Protein AF-A0A971R8X2-F1 (afdb_monomer)

Nearest PDB structures (foldseek):
  6o7x-assembly1_M  TM=2.476E-01  e=1.275E-01  Saccharomyces cerevisiae S288C
  7z34-assembly1_g  TM=4.162E-01  e=3.439E+00  Saccharomyces cerevisiae S288C
  2bb8-assembly1_A  TM=3.112E-01  e=3.220E+00  Enterococcus faecalis
  5uk3-assembly1_D  TM=3.049E-01  e=8.101E+00  Tetranychus urticae

Foldseek 3Di:
DDDDDDDDDDDPVRLVVVVVVVLVVQQVVQCVQFNPDRCVVVLEGADDPVQWDWDWAQDPVRDTTIFTDGHQQDQDDDDPLRFHDDPVSVVVSVVSSVVSFDDDDDPSDPDDDHDHGDPRRVGPDPDDPVDDPVVVDDD

Sequence (139 aa):
MTVKEQVRELTYQERISILHDQKLRDTKAKQEIIGAMDHDDWAQVLPPLDRRKVTEAMSGSGELIRDVLLDGVEIETNHPSGGFFGPRLVGRNFRHLLDAHPPYVDPVASIAGAYMANYNSYIKVGWNPDFSFDHLKPS

Radius of gyration: 19.83 Å; Cα contacts (8 Å, |Δi|>4): 144; chains: 1; bounding box: 49×53×49 Å

pLDDT: mean 89.85, std 8.24, range [45.19, 97.62]

Structure (mmCIF, N/CA/C/O backbone):
data_AF-A0A971R8X2-F1
#
_entry.id   AF-A0A971R8X2-F1
#
loop_
_atom_site.group_PDB
_atom_site.id
_atom_site.type_symbol
_atom_site.label_atom_id
_atom_site.label_alt_id
_atom_site.label_comp_id
_atom_site.label_asym_id
_atom_site.label_entity_id
_atom_site.label_seq_id
_atom_site.pdbx_PDB_ins_code
_atom_site.Cartn_x
_atom_site.Cartn_y
_atom_site.Cartn_z
_atom_site.occupancy
_atom_site.B_iso_or_equiv
_atom_site.auth_seq_id
_atom_site.auth_comp_id
_atom_site.auth_asym_id
_atom_site.auth_atom_id
_atom_site.pdbx_PDB_model_num
ATOM 1 N N . MET A 1 1 ? -25.670 -28.671 20.042 1.00 45.19 1 MET A N 1
ATOM 2 C CA . MET A 1 1 ? -25.787 -27.530 20.971 1.00 45.19 1 MET A CA 1
ATOM 3 C C . MET A 1 1 ? -25.633 -26.275 20.126 1.00 45.19 1 MET A C 1
ATOM 5 O O . MET A 1 1 ? -24.565 -26.069 19.571 1.00 45.19 1 MET A O 1
ATOM 9 N N . THR A 1 2 ? -26.716 -25.539 19.883 1.00 59.97 2 THR A N 1
ATOM 10 C CA . THR A 1 2 ? -26.710 -24.405 18.943 1.00 59.97 2 THR A CA 1
ATOM 11 C C . THR A 1 2 ? -26.334 -23.146 19.712 1.00 59.97 2 THR A C 1
ATOM 13 O O . THR A 1 2 ? -27.130 -22.663 20.515 1.00 59.97 2 THR A O 1
ATOM 16 N N . VAL A 1 3 ? -25.114 -22.643 19.517 1.00 58.03 3 VAL A N 1
ATOM 17 C CA . VAL A 1 3 ? -24.696 -21.355 20.082 1.00 58.03 3 VAL A CA 1
ATOM 18 C C . VAL A 1 3 ? -25.440 -20.267 19.311 1.00 58.03 3 VAL A C 1
ATOM 20 O O . VAL A 1 3 ? -25.221 -20.091 18.117 1.00 58.03 3 VAL A O 1
ATOM 23 N N . LYS A 1 4 ? -26.376 -19.579 19.972 1.00 59.72 4 LYS A N 1
ATOM 24 C CA . LYS A 1 4 ? -26.956 -18.341 19.445 1.00 59.72 4 LYS A CA 1
ATOM 25 C C . LYS A 1 4 ? -26.006 -17.206 19.802 1.00 59.72 4 LYS A C 1
ATOM 27 O O . LYS A 1 4 ? -25.898 -16.849 20.972 1.00 59.72 4 LYS A O 1
ATOM 32 N N . GLU A 1 5 ? -25.321 -16.670 18.805 1.00 73.94 5 GLU A N 1
ATOM 33 C CA . GLU A 1 5 ? -24.522 -15.456 18.951 1.00 73.94 5 GLU A CA 1
ATOM 34 C C . GLU A 1 5 ? -25.461 -14.280 19.265 1.00 73.94 5 GLU A C 1
ATOM 36 O O . GLU A 1 5 ? -26.389 -13.992 18.507 1.00 73.94 5 GLU A O 1
ATOM 41 N N . GLN A 1 6 ? -25.279 -13.638 20.421 1.00 68.25 6 GLN A N 1
ATOM 42 C CA . GLN A 1 6 ? -25.987 -12.403 20.757 1.00 68.25 6 GLN A CA 1
ATOM 43 C C . GLN A 1 6 ? -25.166 -11.213 20.258 1.00 68.25 6 GLN A C 1
ATOM 45 O O . GLN A 1 6 ? -24.061 -10.972 20.739 1.00 68.25 6 GLN A O 1
ATOM 50 N N . VAL A 1 7 ? -25.720 -10.456 19.311 1.00 78.25 7 VAL A N 1
ATOM 51 C CA . VAL A 1 7 ? -25.116 -9.210 18.822 1.00 78.25 7 VAL A CA 1
ATOM 52 C C . VAL A 1 7 ? -25.428 -8.094 19.819 1.00 78.25 7 VAL A C 1
ATOM 54 O O . VAL A 1 7 ? -26.588 -7.728 20.004 1.00 78.25 7 VAL A O 1
ATOM 57 N N . ARG A 1 8 ? -24.393 -7.568 20.482 1.00 88.44 8 ARG A N 1
ATOM 58 C CA . ARG A 1 8 ? -24.488 -6.424 21.403 1.00 88.44 8 ARG A CA 1
ATOM 59 C C . ARG A 1 8 ? -24.164 -5.133 20.662 1.00 88.44 8 ARG A C 1
ATOM 61 O O . ARG A 1 8 ? -23.123 -5.042 20.015 1.00 88.44 8 ARG A O 1
ATOM 68 N N . GLU A 1 9 ? -25.005 -4.116 20.817 1.00 89.75 9 GLU A N 1
ATOM 69 C CA . GLU A 1 9 ? -24.699 -2.782 20.308 1.00 89.75 9 GLU A CA 1
ATOM 70 C C . GLU A 1 9 ? -23.655 -2.089 21.194 1.00 89.75 9 GLU A C 1
ATOM 72 O O . GLU A 1 9 ? -23.788 -2.038 22.416 1.00 89.75 9 GLU A O 1
ATOM 77 N N . LEU A 1 10 ? -22.593 -1.576 20.569 1.00 91.88 10 LEU A N 1
ATOM 78 C CA . LEU A 1 10 ? -21.547 -0.826 21.258 1.00 91.88 10 LEU A CA 1
ATOM 79 C C . LEU A 1 10 ? -22.005 0.606 21.511 1.00 91.88 10 LEU A C 1
ATOM 81 O O . LEU A 1 10 ? -22.457 1.287 20.580 1.00 91.88 10 LEU A O 1
ATOM 85 N N . THR A 1 11 ? -21.790 1.082 22.735 1.00 94.56 11 THR A N 1
ATOM 86 C CA . THR A 1 11 ? -21.914 2.502 23.065 1.00 94.56 11 THR A CA 1
ATOM 87 C C . THR A 1 11 ? -20.895 3.326 22.282 1.00 94.56 11 THR A C 1
ATOM 89 O O . THR A 1 11 ? -19.858 2.824 21.841 1.00 94.56 11 THR A O 1
ATOM 92 N N . TYR A 1 12 ? -21.159 4.624 22.133 1.00 92.94 12 TYR A N 1
ATOM 93 C CA . TYR A 1 12 ? -20.217 5.538 21.489 1.00 92.94 12 TYR A CA 1
ATOM 94 C C . TYR A 1 12 ? -18.830 5.491 22.149 1.00 92.94 12 TYR A C 1
ATOM 96 O O . TYR A 1 12 ? -17.823 5.369 21.458 1.00 92.94 12 TYR A O 1
ATOM 104 N N . GLN A 1 13 ? -18.780 5.502 23.484 1.00 95.81 13 GLN A N 1
ATOM 105 C CA . GLN A 1 13 ? -17.519 5.476 24.222 1.00 95.81 13 GLN A CA 1
ATOM 106 C C . GLN A 1 13 ? -16.734 4.180 23.984 1.00 95.81 13 GLN A C 1
ATOM 108 O O . GLN A 1 13 ? -15.524 4.236 23.789 1.00 95.81 13 GLN A O 1
ATOM 113 N N . GLU A 1 14 ? -17.410 3.028 23.937 1.00 95.31 14 GLU A N 1
ATOM 114 C CA . GLU A 1 14 ? -16.762 1.752 23.614 1.00 95.31 14 GLU A CA 1
ATOM 115 C C . GLU A 1 14 ? -16.187 1.753 22.193 1.00 95.31 14 GLU A C 1
ATOM 117 O O . GLU A 1 14 ? -15.055 1.317 22.002 1.00 95.31 14 GLU A O 1
ATOM 122 N N . ARG A 1 15 ? -16.918 2.285 21.202 1.00 94.25 15 ARG A N 1
ATOM 123 C CA . ARG A 1 15 ? -16.416 2.400 19.820 1.00 94.25 15 ARG A CA 1
ATOM 124 C C . ARG A 1 15 ? -15.155 3.259 19.756 1.00 94.25 15 ARG A C 1
ATOM 126 O O . ARG A 1 15 ? -14.180 2.853 19.130 1.00 94.25 15 ARG A O 1
ATOM 133 N N . ILE A 1 16 ? -15.157 4.408 20.437 1.00 94.69 16 ILE A N 1
ATOM 134 C CA . ILE A 1 16 ? -13.997 5.309 20.496 1.00 94.69 16 ILE A CA 1
ATOM 135 C C . ILE A 1 16 ? -12.801 4.629 21.165 1.00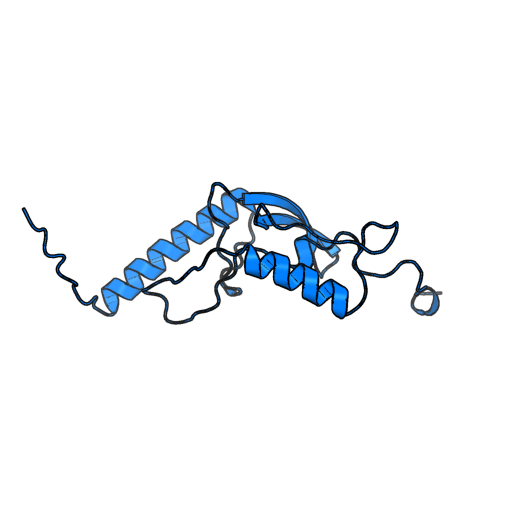 94.69 16 ILE A C 1
ATOM 137 O O . ILE A 1 16 ? -11.696 4.713 20.638 1.00 94.69 16 ILE A O 1
ATOM 141 N N . SER A 1 17 ? -13.007 3.922 22.277 1.00 96.50 17 SER A N 1
ATOM 142 C CA . SER A 1 17 ? -11.927 3.191 22.948 1.00 96.50 17 SER A CA 1
ATOM 143 C C . SER A 1 17 ? -11.341 2.084 22.066 1.00 96.50 17 SER A C 1
ATOM 145 O O . SER A 1 17 ? -10.123 1.989 21.945 1.00 96.50 17 SER A O 1
ATOM 147 N N . ILE A 1 18 ? -12.181 1.299 21.381 1.00 95.00 18 ILE A N 1
ATOM 148 C CA . ILE A 1 18 ? -11.717 0.251 20.455 1.00 95.00 18 ILE A CA 1
ATOM 149 C C . ILE A 1 18 ? -10.899 0.860 19.313 1.00 95.00 18 ILE A C 1
ATOM 151 O O . ILE A 1 18 ? -9.808 0.369 19.018 1.00 95.00 18 ILE A O 1
ATOM 155 N N . LEU A 1 19 ? -11.404 1.932 18.692 1.00 92.38 19 LEU A N 1
ATOM 156 C CA . LEU A 1 19 ? -10.708 2.632 17.613 1.00 92.38 19 LEU A CA 1
ATOM 157 C C . LEU A 1 19 ? -9.363 3.189 18.067 1.00 92.38 19 LEU A C 1
ATOM 159 O O . LEU A 1 19 ? -8.362 2.999 17.383 1.00 92.38 19 LEU A O 1
ATOM 163 N N . HIS A 1 20 ? -9.334 3.859 19.217 1.00 93.56 20 HIS A N 1
ATOM 164 C CA . HIS A 1 20 ? -8.115 4.416 19.790 1.00 93.56 20 HIS A CA 1
ATOM 165 C C . HIS A 1 20 ? -7.056 3.328 20.001 1.00 93.56 20 HIS A C 1
ATOM 167 O O . HIS A 1 20 ? -5.928 3.448 19.520 1.00 93.56 20 HIS A O 1
ATOM 173 N N . ASP A 1 21 ? -7.432 2.224 20.648 1.00 95.31 21 ASP A N 1
ATOM 174 C CA . ASP A 1 21 ? -6.502 1.135 20.934 1.00 95.31 21 ASP A CA 1
ATOM 175 C C . ASP A 1 21 ? -6.030 0.436 19.653 1.00 95.31 21 ASP A C 1
ATOM 177 O O . ASP A 1 21 ? -4.875 0.016 19.563 1.00 95.31 21 ASP A O 1
ATOM 181 N N . GLN A 1 22 ? -6.903 0.319 18.648 1.00 91.56 22 GLN A N 1
ATOM 182 C CA . GLN A 1 22 ? -6.541 -0.200 17.331 1.00 91.56 22 GLN A CA 1
ATOM 183 C C . GLN A 1 22 ? -5.534 0.715 16.632 1.00 91.56 22 GLN A C 1
ATOM 185 O O . GLN A 1 22 ? -4.509 0.229 16.159 1.00 91.56 22 GLN A O 1
ATOM 190 N N . LYS A 1 23 ? -5.757 2.033 16.643 1.00 90.31 23 LYS A N 1
ATOM 191 C CA . LYS A 1 23 ? -4.831 3.003 16.048 1.00 90.31 23 LYS A CA 1
ATOM 192 C C . LYS A 1 23 ? -3.464 2.982 16.716 1.00 90.31 23 LYS A C 1
ATOM 194 O O . LYS A 1 23 ? -2.467 2.948 16.007 1.00 90.31 23 LYS A O 1
ATOM 199 N N . LEU A 1 24 ? -3.397 2.889 18.045 1.00 92.94 24 LEU A N 1
ATOM 200 C CA . LEU A 1 24 ? -2.118 2.739 18.746 1.00 92.94 24 LEU A CA 1
ATOM 201 C C . LEU A 1 24 ? -1.366 1.466 18.331 1.00 92.94 24 LEU A C 1
ATOM 203 O O . LEU A 1 24 ? -0.152 1.507 18.122 1.00 92.94 24 LEU A O 1
ATOM 207 N N . ARG A 1 25 ? -2.073 0.334 18.187 1.00 93.06 25 ARG A N 1
ATOM 208 C CA . ARG A 1 25 ? -1.469 -0.920 17.705 1.00 93.06 25 ARG A CA 1
ATOM 209 C C . ARG A 1 25 ? -0.973 -0.794 16.268 1.00 93.06 25 ARG A C 1
ATOM 211 O O . ARG A 1 25 ? 0.148 -1.212 15.988 1.00 93.06 25 ARG A O 1
ATOM 218 N N . ASP A 1 26 ? -1.778 -0.212 15.385 1.00 91.12 26 ASP A N 1
ATOM 219 C CA . ASP A 1 26 ? -1.436 -0.051 13.973 1.00 91.12 26 ASP A CA 1
ATOM 220 C C . ASP A 1 26 ? -0.272 0.919 13.777 1.00 91.12 26 ASP A C 1
ATOM 222 O O . ASP A 1 26 ? 0.641 0.615 13.014 1.00 91.12 26 ASP A O 1
ATOM 226 N N . THR A 1 27 ? -0.254 2.048 14.492 1.00 91.88 27 THR A N 1
ATOM 227 C CA . THR A 1 27 ? 0.869 2.998 14.491 1.00 91.88 27 THR A CA 1
ATOM 228 C C . THR A 1 27 ? 2.148 2.315 14.948 1.00 91.88 27 THR A C 1
ATOM 230 O O . THR A 1 27 ? 3.154 2.385 14.247 1.00 91.88 27 THR A O 1
ATOM 233 N N . LYS A 1 28 ? 2.114 1.578 16.065 1.00 93.31 28 LYS A N 1
ATOM 234 C CA . LYS A 1 28 ? 3.291 0.848 16.547 1.00 93.31 28 LYS A CA 1
ATOM 235 C C . LYS A 1 28 ? 3.784 -0.177 15.520 1.00 93.31 28 LYS A C 1
ATOM 237 O O . LYS A 1 28 ? 4.967 -0.194 15.195 1.00 93.31 28 LYS A O 1
ATOM 242 N N . ALA A 1 29 ? 2.882 -0.998 14.980 1.00 93.31 29 ALA A N 1
ATOM 243 C CA . ALA A 1 29 ? 3.230 -2.021 13.995 1.00 93.31 29 ALA A CA 1
ATOM 244 C C . ALA A 1 29 ? 3.788 -1.416 12.698 1.00 93.31 29 ALA A C 1
ATOM 246 O O . ALA A 1 29 ? 4.718 -1.969 12.110 1.00 93.31 29 ALA A O 1
ATOM 247 N N . LYS A 1 30 ? 3.238 -0.280 12.250 1.00 92.69 30 LYS A N 1
ATOM 248 C CA . LYS A 1 30 ? 3.783 0.491 11.131 1.00 92.69 30 LYS A CA 1
ATOM 249 C C . LYS A 1 30 ? 5.187 0.963 11.465 1.00 92.69 30 LYS A C 1
ATOM 251 O O . LYS A 1 30 ? 6.106 0.601 10.739 1.00 92.69 30 LYS A O 1
ATOM 256 N N . GLN A 1 31 ? 5.381 1.651 12.587 1.00 92.62 31 GLN A N 1
ATOM 257 C CA . GLN A 1 31 ? 6.679 2.219 12.950 1.00 92.62 31 GLN A CA 1
ATOM 258 C C . GLN A 1 31 ? 7.802 1.182 13.060 1.00 92.62 31 GLN A C 1
ATOM 260 O O . GLN A 1 31 ? 8.930 1.438 12.638 1.00 92.62 31 GLN A O 1
ATOM 265 N N . GLU A 1 32 ? 7.490 -0.016 13.559 1.00 93.38 32 GLU A N 1
ATOM 266 C CA . GLU A 1 32 ? 8.430 -1.141 13.622 1.00 93.38 32 GLU A CA 1
ATOM 267 C C . GLU A 1 32 ? 8.932 -1.590 12.234 1.00 93.38 32 GLU A C 1
ATOM 269 O O . GLU A 1 32 ? 10.047 -2.107 12.113 1.00 93.38 32 GLU A O 1
ATOM 274 N N . ILE A 1 33 ? 8.138 -1.391 11.174 1.00 92.56 33 ILE A N 1
ATOM 275 C CA . ILE A 1 33 ? 8.457 -1.832 9.810 1.00 92.56 33 ILE A CA 1
ATOM 276 C C . ILE A 1 33 ? 8.898 -0.668 8.921 1.00 92.56 33 ILE A C 1
ATOM 278 O O . ILE A 1 33 ? 9.938 -0.775 8.281 1.00 92.56 33 ILE A O 1
ATOM 282 N N . ILE A 1 34 ? 8.140 0.423 8.851 1.00 90.56 34 ILE A N 1
ATOM 283 C CA . ILE A 1 34 ? 8.358 1.512 7.883 1.00 90.56 34 ILE A CA 1
ATOM 284 C C . ILE A 1 34 ? 9.156 2.690 8.466 1.00 90.56 34 ILE A C 1
ATOM 286 O O . ILE A 1 34 ? 9.609 3.555 7.723 1.00 90.56 34 ILE A O 1
ATOM 290 N N . GLY A 1 35 ? 9.424 2.687 9.776 1.00 88.50 35 GLY A N 1
ATOM 291 C CA . GLY A 1 35 ? 10.195 3.729 10.456 1.00 88.50 35 GLY A CA 1
ATOM 292 C C . GLY A 1 35 ? 9.316 4.808 11.089 1.00 88.50 35 GLY A C 1
ATOM 293 O O . GLY A 1 35 ? 8.156 4.581 11.388 1.00 88.50 35 GLY A O 1
ATOM 294 N N . ALA A 1 36 ? 9.872 5.992 11.351 1.00 83.12 36 ALA A N 1
ATOM 295 C CA . ALA A 1 36 ? 9.204 7.002 12.184 1.00 83.12 36 ALA A CA 1
ATOM 296 C C . ALA A 1 36 ? 7.875 7.539 11.610 1.00 83.12 36 ALA A C 1
ATOM 298 O O . ALA A 1 36 ? 7.042 8.028 12.370 1.00 83.12 36 ALA A O 1
ATOM 299 N N . MET A 1 37 ? 7.685 7.457 10.291 1.00 77.50 37 MET A N 1
ATOM 300 C CA . MET A 1 37 ? 6.460 7.882 9.619 1.00 77.50 37 MET A CA 1
ATOM 301 C C . MET A 1 37 ? 5.384 6.807 9.778 1.00 77.50 37 MET A C 1
ATOM 303 O O . MET A 1 37 ? 5.603 5.665 9.393 1.00 77.50 37 MET A O 1
ATOM 307 N N . ASP A 1 38 ? 4.229 7.148 10.344 1.00 71.94 38 ASP A N 1
ATOM 308 C CA . ASP A 1 38 ? 3.147 6.188 10.566 1.00 71.94 38 ASP A CA 1
ATOM 309 C C . ASP A 1 38 ? 1.949 6.371 9.623 1.00 71.94 38 ASP A C 1
ATOM 311 O O . ASP A 1 38 ? 1.131 5.462 9.567 1.00 71.94 38 ASP A O 1
ATOM 315 N N . HIS A 1 39 ? 1.848 7.450 8.836 1.00 79.25 39 HIS A N 1
ATOM 316 C CA . HIS A 1 39 ? 0.790 7.663 7.823 1.00 79.25 39 HIS A CA 1
ATOM 317 C C . HIS A 1 39 ? -0.641 7.508 8.375 1.00 79.25 39 HIS A C 1
ATOM 319 O O . HIS A 1 39 ? -1.508 6.867 7.763 1.00 79.25 39 HIS A O 1
ATOM 325 N N . ASP A 1 40 ? -0.885 7.996 9.590 1.00 74.06 40 ASP A N 1
ATOM 326 C CA . ASP A 1 40 ? -2.199 7.926 10.228 1.00 74.06 40 ASP A CA 1
ATOM 327 C C . ASP A 1 40 ? -3.243 8.820 9.530 1.00 74.06 40 ASP A C 1
ATOM 329 O O . ASP A 1 40 ? -4.401 8.411 9.382 1.00 74.06 40 ASP A O 1
ATOM 333 N N . ASP A 1 41 ? -2.804 9.964 9.007 1.00 77.94 41 ASP A N 1
ATOM 334 C CA . ASP A 1 41 ? -3.555 10.933 8.212 1.00 77.94 41 ASP A CA 1
ATOM 335 C C . ASP A 1 41 ? -4.011 10.384 6.854 1.00 77.94 41 ASP A C 1
ATOM 337 O O . ASP A 1 41 ? -4.993 10.866 6.286 1.00 77.94 41 ASP A O 1
ATOM 341 N N . TRP A 1 42 ? -3.348 9.343 6.345 1.00 81.19 42 TRP A N 1
ATOM 342 C CA . TRP A 1 42 ? -3.682 8.720 5.059 1.00 81.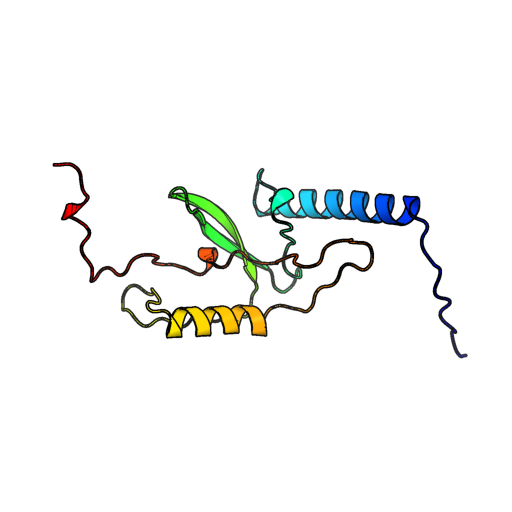19 42 TRP A CA 1
ATOM 343 C C . TRP A 1 42 ? -4.519 7.448 5.205 1.00 81.19 42 TRP A C 1
ATOM 345 O O . TRP A 1 42 ? -4.803 6.784 4.216 1.00 81.19 42 TRP A O 1
ATOM 355 N N . ALA A 1 43 ? -4.942 7.081 6.418 1.00 85.69 43 ALA A N 1
ATOM 356 C CA . ALA A 1 43 ? -5.683 5.841 6.673 1.00 85.69 43 ALA A CA 1
ATOM 357 C C . ALA A 1 43 ? -4.959 4.565 6.179 1.00 85.69 43 ALA A C 1
ATOM 359 O O . ALA A 1 43 ? -5.603 3.546 5.913 1.00 85.69 43 ALA A O 1
ATOM 360 N N . GLN A 1 44 ? -3.623 4.593 6.097 1.00 89.56 44 GLN A N 1
ATOM 361 C CA . GLN A 1 44 ? -2.838 3.418 5.733 1.00 89.56 44 GLN A CA 1
ATOM 362 C C . GLN A 1 44 ? -2.896 2.380 6.859 1.00 89.56 44 GLN A C 1
ATOM 364 O O . GLN A 1 44 ? -2.625 2.678 8.031 1.00 89.56 44 GLN A O 1
ATOM 369 N N . VAL A 1 45 ? -3.194 1.142 6.483 1.00 91.69 45 VAL A N 1
ATOM 370 C CA . VAL A 1 45 ? -3.071 -0.047 7.332 1.00 91.69 45 VAL A CA 1
ATOM 371 C C . VAL A 1 45 ? -2.041 -0.985 6.715 1.00 91.69 45 VAL A C 1
ATOM 373 O O . VAL A 1 45 ? -1.818 -0.959 5.512 1.00 91.69 45 VAL A O 1
ATOM 376 N N . LEU A 1 46 ? -1.377 -1.816 7.513 1.00 93.81 46 LEU A N 1
ATOM 377 C CA . LEU A 1 46 ? -0.444 -2.787 6.941 1.00 93.81 46 LEU A CA 1
ATOM 378 C C . LEU A 1 46 ? -1.207 -3.926 6.242 1.00 93.81 46 LEU A C 1
ATOM 380 O O . LEU A 1 46 ? -2.274 -4.320 6.723 1.00 93.81 46 LEU A O 1
ATOM 384 N N . PRO A 1 47 ? -0.641 -4.534 5.183 1.00 95.19 47 PRO A N 1
ATOM 385 C CA . PRO A 1 47 ? -1.165 -5.781 4.635 1.00 95.19 47 PRO A CA 1
ATOM 386 C C . PRO A 1 47 ? -1.279 -6.889 5.702 1.00 95.19 47 PRO A C 1
ATOM 388 O O . PRO A 1 47 ? -0.604 -6.817 6.744 1.00 95.19 47 PRO A O 1
ATOM 391 N N . PRO A 1 48 ? -2.069 -7.952 5.454 1.00 93.62 48 PRO A N 1
ATOM 392 C CA . PRO A 1 48 ? -2.036 -9.171 6.262 1.00 93.62 48 PRO A CA 1
ATOM 393 C C . PRO A 1 48 ? -0.604 -9.672 6.448 1.00 93.62 48 PRO A C 1
ATOM 395 O O . PRO A 1 48 ? 0.200 -9.567 5.525 1.00 93.62 48 PRO A O 1
ATOM 398 N N . LEU A 1 49 ? -0.270 -10.179 7.638 1.00 93.56 49 LEU A N 1
ATOM 399 C CA . LEU A 1 49 ? 1.105 -10.552 8.008 1.00 93.56 49 LEU A CA 1
ATOM 400 C C . LEU A 1 49 ? 1.773 -11.489 6.992 1.00 93.56 49 LEU A C 1
ATOM 402 O O . LEU A 1 49 ? 2.942 -11.306 6.669 1.00 93.56 49 LEU A O 1
ATOM 406 N N . ASP A 1 50 ? 1.014 -12.448 6.473 1.00 94.50 50 ASP A N 1
ATOM 407 C CA . ASP A 1 50 ? 1.412 -13.443 5.476 1.00 94.50 50 ASP A CA 1
ATOM 408 C C . ASP A 1 50 ? 1.543 -12.883 4.051 1.00 94.50 50 ASP A C 1
ATOM 410 O O . ASP A 1 50 ? 2.045 -13.569 3.167 1.00 94.50 50 ASP A O 1
ATOM 414 N N . ARG A 1 51 ? 1.122 -11.635 3.823 1.00 95.06 51 ARG A N 1
ATOM 415 C CA . ARG A 1 51 ? 1.138 -10.955 2.520 1.00 95.06 51 ARG A CA 1
ATOM 416 C C . ARG A 1 51 ? 1.914 -9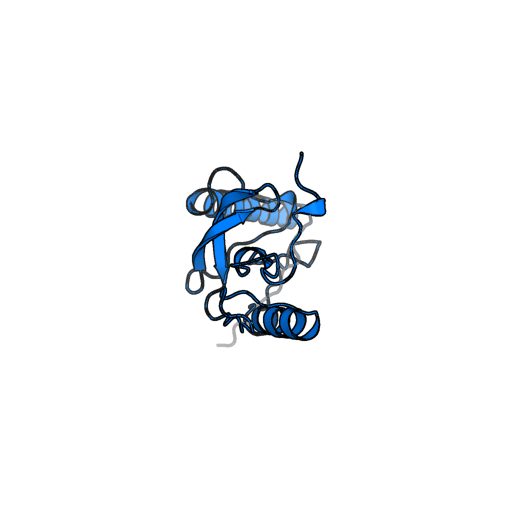.639 2.537 1.00 95.06 51 ARG A C 1
ATOM 418 O O . ARG A 1 51 ? 1.726 -8.801 1.657 1.00 95.06 51 ARG A O 1
ATOM 425 N N . ARG A 1 52 ? 2.768 -9.424 3.540 1.00 95.44 52 ARG A N 1
ATOM 426 C CA . ARG A 1 52 ? 3.649 -8.250 3.611 1.00 95.44 52 ARG A CA 1
ATOM 427 C C . ARG A 1 52 ? 4.916 -8.500 2.813 1.00 95.44 52 ARG A C 1
ATOM 429 O O . ARG A 1 52 ? 5.676 -9.413 3.124 1.00 95.44 52 ARG A O 1
ATOM 436 N N . LYS A 1 53 ? 5.199 -7.616 1.862 1.00 95.56 53 LYS A N 1
ATOM 437 C CA . LYS A 1 53 ? 6.468 -7.591 1.137 1.00 95.56 53 LYS A CA 1
ATOM 438 C C . LYS A 1 53 ? 7.167 -6.259 1.370 1.00 95.56 53 LYS A C 1
ATOM 440 O O . LYS A 1 53 ? 6.827 -5.253 0.756 1.00 95.56 53 LYS A O 1
ATOM 445 N N . VAL A 1 54 ? 8.131 -6.253 2.288 1.00 94.56 54 VAL A N 1
ATOM 446 C CA . VAL A 1 54 ? 8.946 -5.064 2.579 1.00 94.56 54 VAL A CA 1
ATOM 447 C C . VAL A 1 54 ? 9.768 -4.701 1.342 1.00 94.56 54 VAL A C 1
ATOM 449 O O . VAL A 1 54 ? 10.390 -5.574 0.737 1.00 94.56 54 VAL A O 1
ATOM 452 N N . THR A 1 55 ? 9.775 -3.422 0.983 1.00 92.19 55 THR A N 1
ATOM 453 C CA . THR A 1 55 ? 10.522 -2.886 -0.157 1.00 92.19 55 THR A CA 1
ATOM 454 C C . THR A 1 55 ? 11.178 -1.559 0.201 1.00 92.19 55 THR A C 1
ATOM 456 O O . THR A 1 55 ? 10.789 -0.895 1.161 1.00 92.19 55 THR A O 1
ATOM 459 N N . GLU A 1 56 ? 12.143 -1.157 -0.614 1.00 91.69 56 GLU A N 1
ATOM 460 C CA . GLU A 1 56 ? 12.581 0.232 -0.707 1.00 91.69 56 GLU A CA 1
ATOM 461 C C . GLU A 1 56 ? 11.900 0.869 -1.921 1.00 91.69 56 GLU A C 1
ATOM 463 O O . GLU A 1 56 ? 11.743 0.221 -2.961 1.00 91.69 56 GLU A O 1
ATOM 468 N N . ALA A 1 57 ? 11.449 2.111 -1.781 1.00 86.19 57 ALA A N 1
ATOM 469 C CA . ALA A 1 57 ? 10.793 2.866 -2.841 1.00 86.19 57 ALA A CA 1
ATOM 470 C C . ALA A 1 57 ? 11.268 4.320 -2.824 1.00 86.19 57 ALA A C 1
ATOM 472 O O . ALA A 1 57 ? 11.656 4.845 -1.783 1.00 86.19 57 ALA A O 1
ATOM 473 N N . MET A 1 58 ? 11.236 4.979 -3.980 1.00 85.25 58 MET A N 1
ATOM 474 C CA . MET A 1 58 ? 11.463 6.419 -4.058 1.00 85.25 58 MET A CA 1
ATOM 475 C C . MET A 1 58 ? 10.132 7.138 -3.842 1.00 85.25 58 MET A C 1
ATOM 477 O O . MET A 1 58 ? 9.158 6.877 -4.549 1.00 85.25 58 MET A O 1
ATOM 481 N N . SER A 1 59 ? 10.079 8.025 -2.853 1.00 82.12 59 SER A N 1
ATOM 482 C CA . SER A 1 59 ? 8.900 8.837 -2.570 1.00 82.12 59 SER A CA 1
ATOM 483 C C . SER A 1 59 ? 8.662 9.877 -3.675 1.00 82.12 59 SER A C 1
ATOM 485 O O . SER A 1 59 ? 9.525 10.148 -4.512 1.00 82.12 59 SER A O 1
ATOM 487 N N . GLY A 1 60 ? 7.501 10.539 -3.641 1.00 74.62 60 GLY A N 1
ATOM 488 C CA . GLY A 1 60 ? 7.211 11.663 -4.539 1.00 74.62 60 GLY A CA 1
ATOM 489 C C . GLY A 1 60 ? 8.148 12.871 -4.367 1.00 74.62 60 GLY A C 1
ATOM 490 O O . GLY A 1 60 ? 8.239 13.687 -5.280 1.00 74.62 60 GLY A O 1
ATOM 491 N N . SER A 1 61 ? 8.856 12.980 -3.234 1.00 81.06 61 SER A N 1
ATOM 492 C CA . SER A 1 61 ? 9.885 14.001 -2.981 1.00 81.06 61 SER A CA 1
ATOM 493 C C . SER A 1 61 ? 11.292 13.571 -3.418 1.00 81.06 61 SER A C 1
ATOM 495 O O . SER A 1 61 ? 12.219 14.372 -3.333 1.00 81.06 61 SER A O 1
ATOM 497 N N . GLY A 1 62 ? 11.467 12.334 -3.900 1.00 82.12 62 GLY A N 1
ATOM 498 C CA . GLY A 1 62 ? 12.769 11.789 -4.293 1.00 82.12 62 GLY A CA 1
ATOM 499 C C . GLY A 1 62 ? 13.570 11.165 -3.145 1.00 82.12 62 GLY A C 1
ATOM 500 O O . GLY A 1 62 ? 14.741 10.839 -3.327 1.00 82.12 62 GLY A O 1
ATOM 501 N N . GLU A 1 63 ? 12.963 10.980 -1.973 1.00 85.81 63 GLU A N 1
ATOM 502 C CA . GLU A 1 63 ? 13.607 10.342 -0.822 1.00 85.81 63 GLU A CA 1
ATOM 503 C C . GLU A 1 63 ? 13.440 8.822 -0.875 1.00 85.81 63 GLU A C 1
ATOM 505 O O . GLU A 1 63 ? 12.386 8.312 -1.258 1.00 85.81 63 GLU A O 1
ATOM 510 N N . LEU A 1 64 ? 14.477 8.082 -0.474 1.00 87.00 64 LEU A N 1
ATOM 511 C CA . LEU A 1 64 ? 14.382 6.633 -0.333 1.00 87.00 64 LEU A CA 1
ATOM 512 C C . LEU A 1 64 ? 13.620 6.307 0.955 1.00 87.00 64 LEU A C 1
ATOM 514 O O . LEU A 1 64 ? 14.057 6.669 2.047 1.00 87.00 64 LEU A O 1
ATOM 518 N N . ILE A 1 65 ? 12.495 5.615 0.820 1.00 89.25 65 ILE A N 1
ATOM 519 C CA . ILE A 1 65 ? 11.651 5.190 1.935 1.00 89.25 65 ILE A CA 1
ATOM 520 C C . ILE A 1 65 ? 11.588 3.669 2.013 1.00 89.25 65 ILE A C 1
ATOM 522 O O . ILE A 1 65 ? 11.677 2.968 1.002 1.00 89.25 65 ILE A O 1
ATOM 526 N N 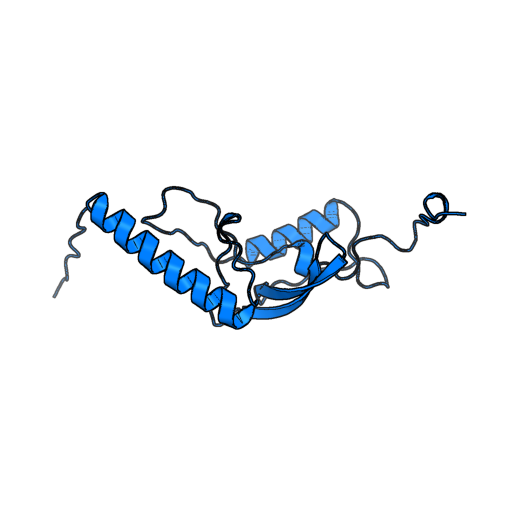. ARG A 1 66 ? 11.390 3.160 3.228 1.00 91.94 66 ARG A N 1
ATOM 527 C CA . ARG A 1 66 ? 11.011 1.768 3.460 1.00 91.94 66 ARG A CA 1
ATOM 528 C C . ARG A 1 66 ? 9.492 1.678 3.445 1.00 91.94 66 ARG A C 1
ATOM 530 O O . ARG A 1 66 ? 8.836 2.378 4.206 1.00 91.94 66 ARG A O 1
ATOM 537 N N . ASP A 1 67 ? 8.945 0.811 2.606 1.00 92.00 67 ASP A N 1
ATOM 538 C CA . ASP A 1 67 ? 7.500 0.635 2.454 1.00 92.00 67 ASP A CA 1
ATOM 539 C C . ASP A 1 67 ? 7.122 -0.855 2.459 1.00 92.00 67 ASP A C 1
ATOM 541 O O . ASP A 1 67 ? 7.982 -1.745 2.475 1.00 92.00 67 ASP A O 1
ATOM 545 N N . VAL A 1 68 ? 5.822 -1.143 2.470 1.00 94.56 68 VAL A N 1
ATOM 546 C CA . VAL A 1 68 ? 5.273 -2.498 2.453 1.00 94.56 68 VAL A CA 1
ATOM 547 C C . VAL A 1 68 ? 4.300 -2.643 1.291 1.00 94.56 68 VAL A C 1
ATOM 549 O O . VAL A 1 68 ? 3.229 -2.043 1.256 1.00 94.56 68 VAL A O 1
ATOM 552 N N . LEU A 1 69 ? 4.667 -3.496 0.341 1.00 95.31 69 LEU A N 1
ATOM 553 C CA . LEU A 1 69 ? 3.794 -3.931 -0.739 1.00 95.31 69 LEU A CA 1
ATOM 554 C C . LEU A 1 69 ? 2.890 -5.070 -0.261 1.00 95.31 69 LEU A C 1
ATOM 556 O O . LEU A 1 69 ? 3.213 -5.811 0.675 1.00 95.31 69 LEU A O 1
ATOM 560 N N . LEU A 1 70 ? 1.772 -5.231 -0.961 1.00 96.00 70 LEU A N 1
ATOM 561 C CA . LEU A 1 70 ? 0.911 -6.396 -0.858 1.00 96.00 70 LEU A CA 1
ATOM 562 C C . LEU A 1 70 ? 1.471 -7.495 -1.764 1.00 96.00 70 LEU A C 1
ATOM 564 O O . LEU A 1 70 ? 1.654 -7.292 -2.965 1.00 96.00 70 LEU A O 1
ATOM 568 N N . ASP A 1 71 ? 1.738 -8.663 -1.192 1.00 94.25 71 ASP A N 1
ATOM 569 C CA . ASP A 1 71 ? 2.221 -9.806 -1.957 1.00 94.25 71 ASP A CA 1
ATOM 570 C C . ASP A 1 71 ? 1.135 -10.387 -2.883 1.00 94.25 71 ASP A C 1
ATOM 572 O O . ASP A 1 71 ? -0.071 -10.311 -2.597 1.00 94.25 71 ASP A O 1
ATOM 576 N N . GLY A 1 72 ? 1.571 -10.968 -4.002 1.00 91.81 72 GLY A N 1
ATOM 577 C CA . GLY A 1 72 ? 0.698 -11.505 -5.052 1.00 91.81 72 GLY A CA 1
ATOM 578 C C . GLY A 1 72 ? 0.179 -10.473 -6.062 1.00 91.81 72 GLY A C 1
ATOM 579 O O . GLY A 1 72 ? -0.737 -10.780 -6.821 1.00 91.81 72 GLY A O 1
ATOM 580 N N . VAL A 1 73 ? 0.736 -9.256 -6.079 1.00 95.25 73 VAL A N 1
ATOM 581 C CA . VAL A 1 73 ? 0.460 -8.244 -7.113 1.00 95.25 73 VAL A CA 1
ATOM 582 C C . VAL A 1 73 ? 1.543 -8.308 -8.189 1.00 95.25 73 VAL A C 1
ATOM 584 O O . VAL A 1 73 ? 2.671 -7.863 -7.975 1.00 95.25 73 VAL A O 1
ATOM 587 N N . GLU A 1 74 ? 1.186 -8.824 -9.364 1.00 93.44 74 GLU A N 1
ATOM 588 C CA . GLU A 1 74 ? 2.089 -8.894 -10.516 1.00 93.44 74 GLU A CA 1
ATOM 589 C C . GLU A 1 74 ? 1.932 -7.662 -11.417 1.00 93.44 74 GLU A C 1
ATOM 591 O O . GLU A 1 74 ? 0.854 -7.374 -11.947 1.00 93.44 74 GLU A O 1
ATOM 596 N N . ILE A 1 75 ? 3.030 -6.928 -11.594 1.00 95.44 75 ILE A N 1
ATOM 597 C CA . ILE A 1 75 ? 3.080 -5.699 -12.388 1.00 95.44 75 ILE A CA 1
ATOM 598 C C . ILE A 1 75 ? 3.549 -6.025 -13.804 1.00 95.44 75 ILE A C 1
ATOM 600 O O . ILE A 1 75 ? 4.679 -6.466 -14.015 1.00 95.44 75 ILE A O 1
ATOM 604 N N . GLU A 1 76 ? 2.697 -5.754 -14.789 1.00 96.75 76 GLU A N 1
ATOM 605 C CA . GLU A 1 76 ? 3.057 -5.819 -16.202 1.00 96.75 76 GLU A CA 1
ATOM 606 C C . GLU A 1 76 ? 3.920 -4.615 -16.598 1.00 96.75 76 GLU A C 1
ATOM 608 O O . GLU A 1 76 ? 3.655 -3.486 -16.180 1.00 96.75 76 GLU A O 1
ATOM 613 N N . THR A 1 77 ? 4.903 -4.832 -17.472 1.00 97.00 77 THR A N 1
ATOM 614 C CA . THR A 1 77 ? 5.772 -3.788 -18.036 1.00 97.00 77 THR A CA 1
ATOM 615 C C . THR A 1 77 ? 5.681 -3.794 -19.563 1.00 97.00 77 THR A C 1
ATOM 617 O O . THR A 1 77 ? 5.378 -4.817 -20.175 1.00 97.00 77 THR A O 1
ATOM 620 N N . ASN A 1 78 ? 5.901 -2.643 -20.202 1.00 96.38 78 ASN A N 1
ATOM 621 C CA . ASN A 1 78 ? 5.893 -2.521 -21.670 1.00 96.38 78 ASN A CA 1
ATOM 622 C C . ASN A 1 78 ? 7.125 -1.806 -22.230 1.00 96.38 78 ASN A C 1
ATOM 624 O O . ASN A 1 78 ? 7.128 -1.425 -23.399 1.00 96.38 78 ASN A O 1
ATOM 628 N N . HIS A 1 79 ? 8.160 -1.620 -21.412 1.00 96.50 79 HIS A N 1
ATOM 629 C CA . HIS A 1 79 ? 9.378 -0.930 -21.805 1.00 96.50 79 HIS A CA 1
ATOM 630 C C . HIS A 1 79 ? 10.618 -1.632 -21.220 1.00 96.50 79 HIS A C 1
ATOM 632 O O . HIS A 1 79 ? 10.558 -2.091 -20.075 1.00 96.50 79 HIS A O 1
ATOM 638 N N . PRO A 1 80 ? 11.758 -1.689 -21.941 1.00 95.81 80 PRO A N 1
ATOM 639 C CA . PRO A 1 80 ? 12.986 -2.339 -21.465 1.00 95.81 80 PRO A CA 1
ATOM 640 C C . PRO A 1 80 ? 13.537 -1.815 -20.133 1.00 95.81 80 PRO A C 1
ATOM 642 O O . PRO A 1 80 ? 14.254 -2.531 -19.444 1.00 95.81 80 PRO A O 1
ATOM 645 N N . SER A 1 81 ? 13.178 -0.591 -19.732 1.00 94.44 81 SER A N 1
ATOM 646 C CA . SER A 1 81 ? 13.523 -0.047 -18.408 1.00 94.44 81 SER A CA 1
ATOM 647 C C . SER A 1 81 ? 12.821 -0.757 -17.240 1.00 94.44 81 SER A C 1
ATOM 649 O O . SER A 1 81 ? 13.120 -0.469 -16.085 1.00 94.44 81 SER A O 1
ATOM 651 N N . GLY A 1 82 ? 11.851 -1.637 -17.515 1.00 93.75 82 GLY A N 1
ATOM 652 C CA . GLY A 1 82 ? 10.980 -2.238 -16.504 1.00 93.75 82 GLY A CA 1
ATOM 653 C C . GLY A 1 82 ? 9.856 -1.310 -16.032 1.00 93.75 82 GLY A C 1
ATOM 654 O O . GLY A 1 82 ? 9.156 -1.642 -15.078 1.00 93.75 82 GLY A O 1
ATOM 655 N N . GLY A 1 83 ? 9.683 -0.154 -16.680 1.00 94.06 83 GLY A N 1
ATOM 656 C CA . GLY A 1 83 ? 8.545 0.736 -16.472 1.00 94.06 83 GLY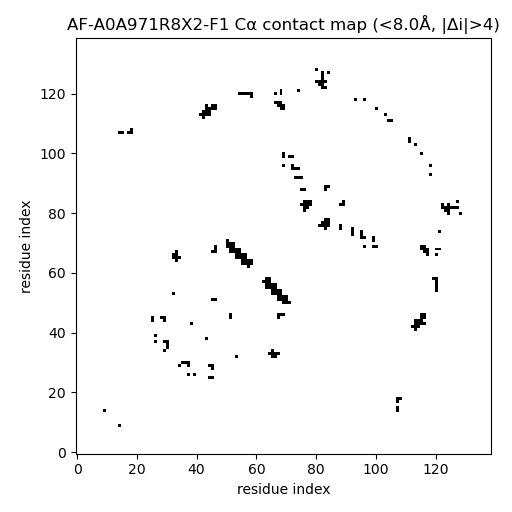 A CA 1
ATOM 657 C C . GLY A 1 83 ? 7.279 0.256 -17.185 1.00 94.06 83 GLY A C 1
ATOM 658 O O . GLY A 1 83 ? 7.312 -0.593 -18.083 1.00 94.06 83 GLY A O 1
ATOM 659 N N . PHE A 1 84 ? 6.151 0.837 -16.787 1.00 96.00 84 PHE A N 1
ATOM 660 C CA . PHE A 1 84 ? 4.861 0.624 -17.426 1.00 96.00 84 PHE A CA 1
ATOM 661 C C . PHE A 1 84 ? 4.214 1.965 -17.750 1.00 96.00 84 PHE A C 1
ATOM 663 O O . PHE A 1 84 ? 3.917 2.765 -16.865 1.00 96.00 84 PHE A O 1
ATOM 670 N N . PHE A 1 85 ? 4.010 2.222 -19.039 1.00 95.56 85 PHE A N 1
ATOM 671 C CA . PHE A 1 85 ? 3.600 3.537 -19.523 1.00 95.56 85 PHE A CA 1
ATOM 672 C C . PHE A 1 85 ? 2.281 3.480 -20.290 1.00 95.56 85 PHE A C 1
ATOM 674 O O . PHE A 1 85 ? 1.989 2.523 -21.013 1.00 95.56 85 PHE A O 1
ATOM 681 N N . GLY A 1 86 ? 1.500 4.552 -20.156 1.00 95.06 86 GLY A N 1
ATOM 682 C CA . GLY A 1 86 ? 0.225 4.743 -20.837 1.00 95.06 86 GLY A CA 1
ATOM 683 C C . GLY A 1 86 ? -0.993 4.333 -19.995 1.00 95.06 86 GLY A C 1
ATOM 684 O O . GLY A 1 86 ? -0.943 3.367 -19.228 1.00 95.06 86 GLY A O 1
ATOM 685 N N . PRO A 1 87 ? -2.131 5.032 -20.163 1.00 96.00 87 PRO A N 1
ATOM 686 C CA . PRO A 1 87 ? -3.280 4.925 -19.259 1.00 96.00 87 PRO A CA 1
ATOM 687 C C . PRO A 1 87 ? -3.885 3.517 -19.215 1.00 96.00 87 PRO A C 1
ATOM 689 O O . PRO A 1 87 ? -4.318 3.057 -18.162 1.00 96.00 87 PRO A O 1
ATOM 692 N N . ARG A 1 88 ? -3.871 2.792 -20.342 1.00 97.06 88 ARG A N 1
ATOM 693 C CA . ARG A 1 88 ? -4.387 1.417 -20.411 1.00 97.06 88 ARG A CA 1
ATOM 694 C C . ARG A 1 88 ? -3.594 0.455 -19.530 1.00 97.06 88 ARG A C 1
ATOM 696 O O . ARG A 1 88 ? -4.196 -0.372 -18.854 1.00 97.06 88 ARG A O 1
ATOM 703 N N . LEU A 1 89 ? -2.264 0.512 -19.576 1.00 96.44 89 LEU A N 1
ATOM 704 C CA . LEU A 1 89 ? -1.422 -0.401 -18.805 1.00 96.44 89 LEU A CA 1
ATOM 705 C C . LEU A 1 89 ? -1.423 -0.022 -17.320 1.00 96.44 89 LEU A C 1
ATOM 707 O O . LEU A 1 89 ? -1.571 -0.903 -16.481 1.00 96.44 89 LEU A O 1
ATOM 711 N N . VAL A 1 90 ? -1.394 1.280 -17.010 1.00 95.44 90 VAL A N 1
ATOM 712 C CA . VAL A 1 90 ? -1.565 1.789 -15.638 1.00 95.44 90 VAL A CA 1
ATOM 713 C C . VAL A 1 90 ? -2.876 1.291 -15.026 1.00 95.44 90 VAL A C 1
ATOM 715 O O . VAL A 1 90 ? -2.865 0.788 -13.907 1.00 95.44 90 VAL A O 1
ATOM 718 N N . GLY A 1 91 ? -3.992 1.362 -15.762 1.00 96.88 91 GLY A N 1
ATOM 719 C CA . GLY A 1 91 ? -5.283 0.857 -15.290 1.00 96.88 91 GLY A CA 1
ATOM 720 C C . GLY A 1 91 ? -5.318 -0.663 -15.086 1.00 96.88 91 GLY A C 1
ATOM 721 O O . GLY A 1 91 ? -5.943 -1.131 -14.138 1.00 96.88 91 GLY A O 1
ATOM 722 N N . ARG A 1 92 ? -4.630 -1.445 -15.933 1.00 97.62 92 ARG A N 1
ATOM 723 C CA . ARG A 1 92 ? -4.525 -2.908 -15.765 1.00 97.62 92 ARG A CA 1
ATOM 724 C C . ARG A 1 92 ? -3.720 -3.292 -14.524 1.00 97.62 92 ARG A C 1
ATOM 726 O O . ARG A 1 92 ? -4.203 -4.086 -13.728 1.00 97.62 92 ARG A O 1
ATOM 733 N N . ASN A 1 93 ? -2.565 -2.668 -14.309 1.00 97.50 93 ASN A N 1
ATOM 734 C CA . ASN A 1 93 ? -1.765 -2.900 -13.104 1.00 97.50 93 ASN A CA 1
ATOM 735 C C . ASN A 1 93 ? -2.494 -2.437 -11.833 1.00 97.50 93 ASN A C 1
ATOM 737 O O . ASN A 1 93 ? -2.448 -3.122 -10.813 1.00 97.50 93 ASN A O 1
ATOM 741 N N . PHE A 1 94 ? -3.240 -1.328 -11.896 1.00 96.06 94 PHE A N 1
ATOM 742 C CA . PHE A 1 94 ? -4.063 -0.893 -10.767 1.00 96.06 94 PHE A CA 1
ATOM 743 C C . PHE A 1 94 ? -5.178 -1.901 -10.472 1.00 96.06 94 PHE A C 1
ATOM 745 O O . PHE A 1 94 ? -5.426 -2.225 -9.315 1.00 96.06 94 PHE A O 1
ATOM 752 N N . ARG A 1 95 ? -5.797 -2.478 -11.510 1.00 96.06 95 ARG A N 1
ATOM 753 C CA . ARG A 1 95 ? -6.731 -3.593 -11.341 1.00 96.06 95 ARG A CA 1
ATOM 754 C C . ARG A 1 95 ? -6.066 -4.810 -10.689 1.00 96.06 95 ARG A C 1
ATOM 756 O O . ARG A 1 95 ? -6.682 -5.377 -9.801 1.00 96.06 95 ARG A O 1
ATOM 763 N N . HIS A 1 96 ? -4.844 -5.193 -11.065 1.00 96.25 96 HIS A N 1
ATOM 764 C CA . HIS A 1 96 ? -4.146 -6.310 -10.406 1.00 96.25 96 HIS A CA 1
ATOM 765 C C . HIS A 1 96 ? -3.968 -6.067 -8.904 1.00 96.25 96 HIS A C 1
ATOM 767 O O . HIS A 1 96 ? -4.169 -6.983 -8.108 1.00 96.25 96 HIS A O 1
ATOM 773 N N . LEU A 1 97 ? -3.656 -4.827 -8.505 1.00 95.50 97 LEU A N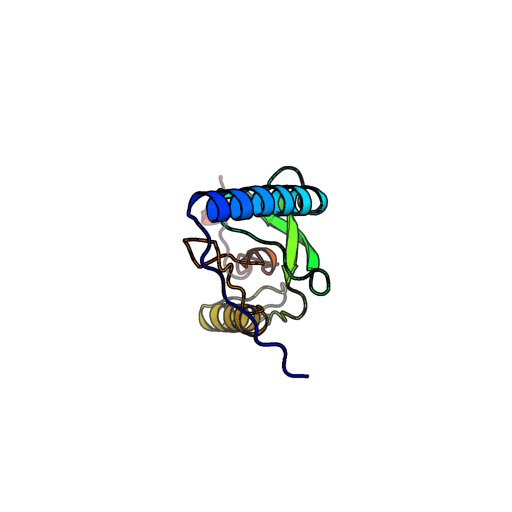 1
ATOM 774 C CA . LEU A 1 97 ? -3.618 -4.453 -7.092 1.00 95.50 97 LEU A CA 1
ATOM 775 C C . LEU A 1 97 ? -4.991 -4.630 -6.430 1.00 95.50 97 LEU A C 1
ATOM 777 O O . LEU A 1 97 ? -5.065 -5.227 -5.360 1.00 95.50 97 LEU A O 1
ATOM 781 N N . LEU A 1 98 ? -6.067 -4.139 -7.052 1.00 93.56 98 LEU A N 1
ATOM 782 C CA . LEU A 1 98 ? -7.426 -4.259 -6.510 1.00 93.56 98 LEU A CA 1
ATOM 783 C C . LEU A 1 98 ? -7.902 -5.716 -6.416 1.00 93.56 98 LEU A C 1
ATOM 785 O O . LEU A 1 98 ? -8.487 -6.086 -5.404 1.00 93.56 98 LEU A O 1
ATOM 789 N N . ASP A 1 99 ? -7.617 -6.541 -7.426 1.00 94.12 99 ASP A N 1
ATOM 790 C CA . ASP A 1 99 ? -7.976 -7.965 -7.463 1.00 94.12 99 ASP A CA 1
ATOM 791 C C . ASP A 1 99 ? -7.236 -8.752 -6.362 1.00 94.12 99 ASP A C 1
ATOM 793 O O . ASP A 1 99 ? -7.777 -9.697 -5.787 1.00 94.12 99 ASP A O 1
ATOM 797 N N . ALA A 1 100 ? -6.008 -8.344 -6.026 1.00 93.19 100 ALA A N 1
ATOM 798 C CA . ALA A 1 100 ? -5.236 -8.927 -4.936 1.00 93.19 100 ALA A CA 1
ATOM 799 C C . ALA A 1 100 ? -5.625 -8.376 -3.553 1.00 93.19 100 ALA A C 1
ATOM 801 O O . ALA A 1 100 ? -5.344 -9.038 -2.546 1.00 93.19 100 ALA A O 1
ATOM 802 N N . HIS A 1 101 ? -6.213 -7.177 -3.475 1.00 91.94 101 HIS A N 1
ATOM 803 C CA . HIS A 1 101 ? -6.487 -6.493 -2.215 1.00 91.94 101 HIS A CA 1
ATOM 804 C C . HIS A 1 101 ? -7.551 -7.253 -1.415 1.00 91.94 101 HIS A C 1
ATOM 806 O O . HIS A 1 101 ? -8.675 -7.427 -1.891 1.00 91.94 101 HIS A O 1
ATOM 812 N N . PRO A 1 102 ? -7.249 -7.709 -0.186 1.00 90.25 102 PRO A N 1
ATOM 813 C CA . PRO A 1 102 ? -8.265 -8.362 0.621 1.00 90.25 102 PRO A CA 1
ATOM 814 C C . PRO A 1 102 ? -9.370 -7.349 0.969 1.00 90.25 102 PRO A C 1
ATOM 816 O O . PRO A 1 102 ? -9.054 -6.191 1.281 1.00 90.25 102 PRO A O 1
ATOM 819 N N . PRO A 1 103 ? -10.653 -7.757 0.946 1.00 87.69 103 PRO A N 1
ATOM 820 C CA . PRO A 1 103 ? -11.725 -6.949 1.501 1.00 87.69 103 PRO A CA 1
ATOM 821 C C . PRO A 1 103 ? -11.425 -6.635 2.965 1.00 87.69 103 PRO A C 1
ATOM 823 O O . PRO A 1 103 ? -11.118 -7.530 3.752 1.00 87.69 103 PRO A O 1
ATOM 826 N N . TYR A 1 104 ? -11.519 -5.362 3.326 1.00 87.25 104 TYR A N 1
ATOM 827 C CA . TYR A 1 104 ? -11.274 -4.898 4.682 1.00 87.25 104 TYR A CA 1
ATOM 828 C C . TYR A 1 104 ? -12.347 -3.889 5.075 1.00 87.25 104 TYR A C 1
ATOM 830 O O . TYR A 1 104 ? -12.576 -2.902 4.376 1.00 87.25 104 TYR A O 1
ATOM 838 N N . VAL A 1 105 ? -13.009 -4.156 6.198 1.00 88.06 105 VAL A N 1
ATOM 839 C CA . VAL A 1 105 ? -13.982 -3.261 6.822 1.00 88.06 105 VAL A CA 1
ATOM 840 C C . VAL A 1 105 ? -13.699 -3.269 8.313 1.00 88.06 105 VAL A C 1
ATOM 842 O O . VAL A 1 105 ? -13.733 -4.326 8.944 1.00 88.06 105 VAL A O 1
ATOM 845 N N . ASP A 1 106 ? -13.437 -2.093 8.870 1.00 88.81 106 ASP A N 1
ATOM 846 C CA . ASP A 1 106 ? -13.419 -1.907 10.314 1.00 88.81 106 ASP A CA 1
ATOM 847 C C . ASP A 1 106 ? -14.853 -1.578 10.776 1.00 88.81 106 ASP A C 1
ATOM 849 O O . ASP A 1 106 ? -15.387 -0.534 10.393 1.00 88.81 106 ASP A O 1
ATOM 853 N N . PRO A 1 107 ? -15.503 -2.449 11.573 1.00 87.50 107 PRO A N 1
ATOM 854 C CA . PRO A 1 107 ? -16.893 -2.267 11.983 1.00 87.50 107 PRO A CA 1
ATOM 855 C C . PRO A 1 107 ? -17.104 -1.095 12.950 1.00 87.50 107 PRO A C 1
ATOM 857 O O . PRO A 1 107 ? -18.249 -0.691 13.163 1.00 87.50 107 PRO A O 1
ATOM 860 N N . VAL A 1 108 ? -16.042 -0.569 13.569 1.00 90.81 108 VAL A N 1
ATOM 861 C CA . VAL A 1 108 ? -16.137 0.582 14.475 1.00 90.81 108 VAL A CA 1
ATOM 862 C C . VAL A 1 108 ? -15.677 1.887 13.830 1.00 90.81 108 VAL A C 1
ATOM 864 O O . VAL A 1 108 ? -16.016 2.949 14.352 1.00 90.81 108 VAL A O 1
ATOM 867 N N . ALA A 1 109 ? -14.974 1.840 12.694 1.00 87.50 109 ALA A N 1
ATOM 868 C CA . ALA A 1 109 ? -14.560 3.036 11.967 1.00 87.50 109 ALA A CA 1
ATOM 869 C C . ALA A 1 109 ? -15.748 3.736 11.293 1.00 87.50 109 ALA A C 1
ATOM 871 O O . ALA A 1 109 ? -16.610 3.110 10.681 1.00 87.50 109 ALA A O 1
ATOM 872 N N . SER A 1 110 ? -15.778 5.068 11.373 1.00 84.00 110 SER A N 1
ATOM 873 C CA . SER A 1 110 ? -16.819 5.894 10.744 1.00 84.00 110 SER A CA 1
ATOM 874 C C . SER A 1 110 ? -16.571 6.174 9.259 1.00 84.00 110 SER A C 1
ATOM 876 O O . SER A 1 110 ? -17.475 6.649 8.573 1.00 84.00 110 SER A O 1
ATOM 878 N N . ILE A 1 111 ? -15.359 5.907 8.763 1.00 81.88 111 ILE A N 1
ATOM 879 C CA . ILE A 1 111 ? -14.928 6.193 7.393 1.00 81.88 111 ILE A CA 1
ATOM 880 C C . ILE A 1 111 ? -14.391 4.905 6.766 1.00 81.88 111 ILE A C 1
ATOM 882 O O . ILE A 1 111 ? -13.533 4.233 7.337 1.00 81.88 111 ILE A O 1
ATOM 886 N N . ALA A 1 112 ? -14.888 4.586 5.572 1.00 85.25 112 ALA A N 1
ATOM 887 C CA . ALA A 1 112 ? -14.315 3.561 4.707 1.00 85.25 112 ALA A CA 1
ATOM 888 C C . ALA A 1 112 ? -13.183 4.148 3.846 1.00 85.25 112 ALA A C 1
ATOM 890 O O . ALA A 1 112 ? -13.145 5.352 3.603 1.00 85.25 112 ALA A O 1
ATOM 891 N N . GLY A 1 113 ? -12.299 3.287 3.334 1.00 83.25 113 GLY A N 1
ATOM 892 C CA . GLY A 1 113 ? -11.223 3.698 2.421 1.00 83.25 113 GLY A CA 1
ATOM 893 C C . GLY A 1 113 ? -9.805 3.537 2.965 1.00 83.25 113 GLY A C 1
ATOM 894 O O . GLY A 1 113 ? -8.884 4.134 2.417 1.00 83.25 113 GLY A O 1
ATOM 895 N N . ALA A 1 114 ? -9.609 2.728 4.010 1.00 89.31 114 ALA A N 1
ATOM 896 C CA . ALA A 1 114 ? -8.267 2.302 4.391 1.00 89.31 114 ALA A CA 1
ATOM 897 C C . ALA A 1 114 ? -7.613 1.527 3.234 1.00 89.31 114 ALA A C 1
ATOM 899 O O . ALA A 1 114 ? -8.268 0.703 2.590 1.00 89.31 114 ALA A O 1
ATOM 900 N N . TYR A 1 115 ? -6.326 1.768 2.989 1.00 89.25 115 TYR A N 1
ATOM 901 C CA . TYR A 1 115 ? -5.556 1.079 1.952 1.00 89.25 115 TYR A CA 1
ATOM 902 C C . TYR A 1 115 ? -4.319 0.402 2.544 1.00 89.25 115 TYR A C 1
ATOM 904 O O . TYR A 1 115 ? -3.783 0.845 3.562 1.00 89.25 115 TYR A O 1
ATOM 912 N N . MET A 1 116 ? -3.874 -0.685 1.905 1.00 93.00 116 MET A N 1
ATOM 913 C CA . MET A 1 116 ? -2.778 -1.516 2.422 1.00 93.00 116 MET A CA 1
ATOM 914 C C . MET A 1 116 ? -1.412 -1.260 1.792 1.00 93.00 116 MET A C 1
ATOM 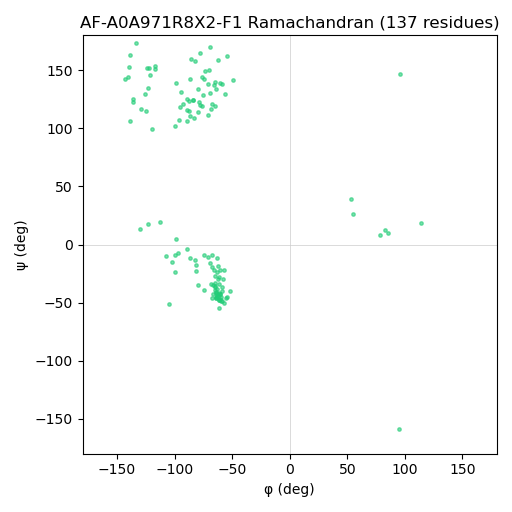916 O O . MET A 1 116 ? -0.395 -1.582 2.394 1.00 93.00 116 MET A O 1
ATOM 920 N N . ALA A 1 117 ? -1.371 -0.717 0.578 1.00 92.31 117 ALA A N 1
ATOM 921 C CA . ALA A 1 117 ? -0.127 -0.516 -0.154 1.00 92.31 117 ALA A CA 1
ATOM 922 C C . ALA A 1 117 ? -0.169 0.793 -0.939 1.00 92.31 117 ALA A C 1
ATOM 924 O O . ALA A 1 117 ? -1.197 1.143 -1.523 1.00 92.31 117 ALA A O 1
ATOM 925 N N . ASN A 1 118 ? 0.963 1.492 -0.990 1.00 90.75 118 ASN A N 1
ATOM 926 C CA . ASN A 1 118 ? 1.124 2.643 -1.862 1.00 90.75 118 ASN A CA 1
ATOM 927 C C . ASN A 1 118 ? 1.366 2.163 -3.299 1.00 90.75 118 ASN A C 1
ATOM 929 O O . ASN A 1 118 ? 2.337 1.457 -3.574 1.00 90.75 118 ASN A O 1
ATOM 933 N N . TYR A 1 119 ? 0.490 2.544 -4.233 1.00 91.50 119 TYR A N 1
ATOM 934 C CA . TYR A 1 119 ? 0.618 2.115 -5.626 1.00 91.50 119 TYR A CA 1
ATOM 935 C C . TYR A 1 119 ? 1.916 2.621 -6.282 1.00 91.50 119 TYR A C 1
ATOM 937 O O . TYR A 1 119 ? 2.494 1.926 -7.118 1.00 91.50 119 TYR A O 1
ATOM 945 N N . ASN A 1 120 ? 2.434 3.780 -5.854 1.00 89.75 120 ASN A N 1
ATOM 946 C CA . ASN A 1 120 ? 3.698 4.314 -6.368 1.00 89.75 120 ASN A CA 1
ATOM 947 C C . ASN A 1 120 ? 4.896 3.428 -6.023 1.00 89.75 120 ASN A C 1
ATOM 949 O O . ASN A 1 120 ? 5.847 3.373 -6.795 1.00 89.75 120 ASN A O 1
ATOM 953 N N . SER A 1 121 ? 4.836 2.671 -4.929 1.00 91.75 121 SER A N 1
ATOM 954 C CA . SER A 1 121 ? 5.919 1.774 -4.517 1.00 91.75 121 SER A CA 1
ATOM 955 C C . SER A 1 121 ? 6.064 0.549 -5.433 1.00 91.75 121 SER A C 1
ATOM 957 O O . SER A 1 121 ? 7.072 -0.151 -5.374 1.00 91.75 121 SER A O 1
ATOM 959 N N . TYR A 1 122 ? 5.099 0.309 -6.332 1.00 92.81 122 TYR A N 1
ATOM 960 C CA . TYR A 1 122 ? 5.208 -0.677 -7.415 1.00 92.81 122 TYR A CA 1
ATOM 961 C C . TYR A 1 122 ? 5.864 -0.105 -8.687 1.00 92.81 122 TYR A C 1
ATOM 963 O O . TYR A 1 122 ? 6.198 -0.858 -9.607 1.00 92.81 122 TYR A O 1
ATOM 971 N N . ILE A 1 123 ? 6.044 1.217 -8.771 1.00 90.81 123 ILE A N 1
ATOM 972 C CA . ILE A 1 123 ? 6.601 1.901 -9.940 1.00 90.81 123 ILE A CA 1
ATOM 973 C C . ILE A 1 123 ? 8.125 1.924 -9.830 1.00 90.81 123 ILE A C 1
ATOM 975 O O . ILE A 1 123 ? 8.698 2.652 -9.027 1.00 90.81 123 ILE A O 1
ATOM 979 N N . LYS A 1 124 ? 8.803 1.163 -10.694 1.00 88.81 124 LYS A N 1
ATOM 980 C CA . LYS A 1 124 ? 10.275 1.170 -10.775 1.00 88.81 124 LYS A CA 1
ATOM 981 C C . LYS A 1 124 ? 10.826 2.361 -11.558 1.00 88.81 124 LYS A C 1
ATOM 983 O O . LYS A 1 124 ? 11.903 2.859 -11.255 1.00 88.81 124 LYS A O 1
ATOM 988 N N . VAL A 1 125 ? 10.100 2.791 -12.592 1.00 90.94 125 VAL A N 1
ATOM 989 C CA . VAL A 1 125 ? 10.490 3.892 -13.480 1.00 90.94 125 VAL A CA 1
ATOM 990 C C . VAL A 1 125 ? 9.255 4.742 -13.761 1.00 90.94 125 VAL A C 1
ATOM 992 O O . VAL A 1 125 ? 8.363 4.310 -14.489 1.00 90.94 125 VAL A O 1
ATOM 995 N N . GLY A 1 126 ? 9.193 5.933 -13.159 1.00 87.25 126 GLY A N 1
ATOM 996 C CA . GLY A 1 126 ? 8.030 6.827 -13.244 1.00 87.25 126 GLY A CA 1
ATOM 997 C C . GLY A 1 126 ? 7.956 7.672 -14.519 1.00 87.25 126 GLY A C 1
ATOM 998 O O . GLY A 1 126 ? 6.885 8.168 -14.859 1.00 87.25 126 GLY A O 1
ATOM 999 N N . TRP A 1 127 ? 9.067 7.812 -15.247 1.00 90.81 127 TRP A N 1
ATOM 1000 C CA . TRP A 1 127 ? 9.138 8.587 -16.486 1.00 90.81 127 TRP A CA 1
ATOM 1001 C C . TRP A 1 127 ? 9.625 7.727 -17.648 1.00 90.81 127 TRP A C 1
ATOM 1003 O O . TRP A 1 127 ? 10.595 6.988 -17.494 1.00 90.81 127 TRP A O 1
ATOM 1013 N N . ASN A 1 128 ? 8.974 7.824 -18.809 1.00 94.56 128 ASN A N 1
ATOM 1014 C CA . ASN A 1 128 ? 9.397 7.074 -19.989 1.00 94.56 128 ASN A CA 1
ATOM 1015 C C . ASN A 1 128 ? 10.746 7.615 -20.508 1.00 94.56 128 ASN A C 1
ATOM 1017 O O . ASN A 1 128 ? 10.781 8.767 -20.946 1.00 94.56 128 ASN A O 1
ATOM 1021 N N . PRO A 1 129 ? 11.834 6.815 -20.502 1.00 94.12 129 PRO A N 1
ATOM 1022 C CA . PRO A 1 129 ? 13.154 7.267 -20.945 1.00 94.12 129 PRO A CA 1
ATOM 1023 C C . PRO A 1 129 ? 13.215 7.727 -22.406 1.00 94.12 129 PRO A 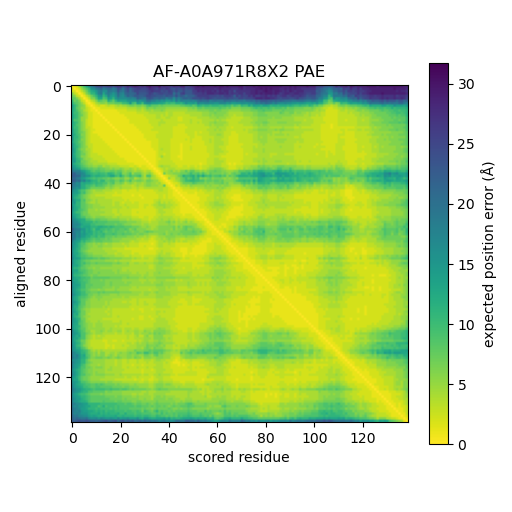C 1
ATOM 1025 O O . PRO A 1 129 ? 14.092 8.516 -22.745 1.00 94.12 129 PRO A O 1
ATOM 1028 N N . ASP A 1 130 ? 12.280 7.285 -23.253 1.00 95.62 130 ASP A N 1
ATOM 1029 C CA . ASP A 1 130 ? 12.197 7.710 -24.657 1.00 95.62 130 ASP A CA 1
ATOM 1030 C C . ASP A 1 130 ? 11.811 9.191 -24.814 1.00 95.62 130 ASP A C 1
ATOM 1032 O O . ASP A 1 130 ? 12.033 9.796 -25.866 1.00 95.62 130 ASP A O 1
ATOM 1036 N N . PHE A 1 131 ? 11.225 9.800 -23.778 1.00 94.56 131 PHE A N 1
ATOM 1037 C CA . PHE A 1 131 ? 10.856 11.211 -23.780 1.00 94.56 131 PHE A CA 1
ATOM 1038 C C . PHE A 1 131 ? 11.905 12.029 -23.029 1.00 94.56 131 PHE A C 1
ATOM 1040 O O . PHE A 1 131 ? 11.915 12.078 -21.798 1.00 94.56 131 PHE A O 1
ATOM 1047 N N . SER A 1 132 ? 12.780 12.714 -23.770 1.00 93.75 132 SER A N 1
ATOM 1048 C CA . SER A 1 132 ? 13.743 13.635 -23.160 1.00 93.75 132 SER A CA 1
ATOM 1049 C C . SER A 1 132 ? 13.036 14.833 -22.515 1.00 93.75 132 SER A C 1
ATOM 1051 O O . SER A 1 132 ? 12.133 15.447 -23.086 1.00 93.75 132 SER A O 1
ATOM 1053 N N . PHE A 1 133 ? 13.511 15.195 -21.326 1.00 92.75 133 PHE A N 1
ATOM 1054 C CA . PHE A 1 133 ? 13.151 16.418 -20.611 1.00 92.75 133 PHE A CA 1
ATOM 1055 C C . PHE A 1 133 ? 14.340 17.385 -20.506 1.00 92.75 133 PHE A C 1
ATOM 1057 O O . PHE A 1 133 ? 14.338 18.276 -19.663 1.00 92.75 133 PHE A O 1
ATOM 1064 N N . ASP A 1 134 ? 15.368 17.232 -21.350 1.00 94.88 134 ASP A N 1
ATOM 1065 C CA . ASP A 1 134 ? 16.587 18.055 -21.284 1.00 94.88 134 ASP A CA 1
ATOM 1066 C C . ASP A 1 134 ? 16.293 19.554 -21.412 1.00 94.88 134 ASP A C 1
ATOM 1068 O O . ASP A 1 134 ? 16.965 20.367 -20.789 1.00 94.88 134 ASP A O 1
ATOM 1072 N N . HIS A 1 135 ? 15.226 19.912 -22.130 1.00 93.81 135 HIS A N 1
ATOM 1073 C CA . HIS A 1 135 ? 14.736 21.285 -22.257 1.00 93.81 135 HIS A CA 1
ATOM 1074 C C . HIS A 1 135 ? 14.259 21.921 -20.933 1.00 93.81 135 HIS A C 1
ATOM 1076 O O . HIS A 1 135 ? 14.013 23.123 -20.902 1.00 93.81 135 HIS A O 1
ATOM 1082 N N . LEU A 1 136 ? 14.101 21.136 -19.859 1.00 94.31 136 LEU A N 1
ATOM 1083 C CA . LEU A 1 136 ? 13.748 21.602 -18.512 1.00 94.31 136 LEU A CA 1
ATOM 1084 C C . LEU A 1 136 ? 14.961 21.714 -17.575 1.00 94.31 136 LEU A C 1
ATOM 1086 O O . LEU A 1 136 ? 14.815 22.200 -16.452 1.00 94.31 136 LEU A O 1
ATOM 1090 N N . LYS A 1 137 ? 16.141 21.229 -17.981 1.00 91.69 137 LYS A N 1
ATOM 1091 C CA . LYS A 1 137 ? 17.344 21.271 -17.140 1.00 91.69 137 LYS A CA 1
ATOM 1092 C C . LYS A 1 137 ? 17.923 22.695 -17.124 1.00 91.69 137 LYS A C 1
ATOM 1094 O O . LYS A 1 137 ? 17.866 23.370 -18.151 1.00 91.69 137 LYS A O 1
ATOM 1099 N N . PRO A 1 138 ? 18.480 23.161 -15.990 1.00 90.00 138 PRO A N 1
ATOM 1100 C CA . PRO A 1 138 ? 19.199 24.430 -15.954 1.00 90.00 138 PRO A CA 1
ATOM 1101 C C . PRO A 1 138 ? 20.368 24.409 -16.947 1.00 90.00 138 PRO A C 1
ATOM 1103 O O . PRO A 1 138 ? 21.062 23.392 -17.041 1.00 90.00 138 PRO A O 1
ATOM 1106 N N . SER A 1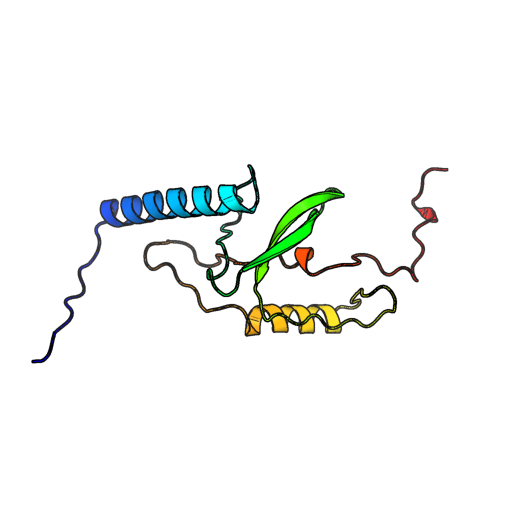 139 ? 20.555 25.516 -17.667 1.00 81.12 139 SER A N 1
ATOM 1107 C CA . SER A 1 139 ? 21.700 25.743 -18.558 1.00 81.12 139 SER A CA 1
ATOM 1108 C C . SER A 1 139 ? 23.017 25.883 -17.805 1.00 81.12 139 SER A C 1
ATOM 1110 O O . SER A 1 139 ? 22.996 26.446 -16.685 1.00 81.12 139 SER A O 1
#

Secondary structure (DSSP, 8-state):
-------PPPPHHHHHHHHHHHHHHHHHHHHHHH-S---TTTTB-PPPGGGEEEEEEE-TTS-EEEEEEETT-PPP--STTS---SHHHHHHHHHHHHHHSPP---SS-S----BSS-GGGG-S-SS-TTS--GGGS--

Solvent-accessible surface area (backbone atoms only — not comparable to full-atom values): 8861 Å² total; per-residue (Å²): 135,85,83,77,85,79,87,76,86,74,51,71,67,55,36,51,52,52,51,51,56,48,48,55,52,51,37,52,57,35,31,78,70,42,33,95,65,48,52,69,92,66,41,53,43,78,43,60,83,95,30,55,36,79,43,77,29,69,44,99,86,70,46,84,41,51,44,49,41,55,54,82,51,69,75,72,59,79,43,97,84,59,19,57,74,57,73,72,52,49,51,51,39,51,44,35,45,57,74,53,49,74,92,82,80,65,94,68,56,94,68,87,76,69,42,45,52,64,73,65,64,74,55,83,39,93,66,67,82,89,61,81,62,70,91,75,55,86,130

Mean predicted aligned error: 5.72 Å